Protein AF-A0A918NPL4-F1 (afdb_monomer_lite)

pLDDT: mean 95.65, std 2.62, range [78.62, 98.69]

Structure (mmCIF, N/CA/C/O backbone):
data_AF-A0A918NPL4-F1
#
_entry.id   AF-A0A918NPL4-F1
#
loop_
_atom_site.group_PDB
_atom_site.id
_atom_site.type_symbol
_atom_site.label_atom_id
_atom_site.label_alt_id
_atom_site.label_comp_id
_atom_site.label_asym_id
_atom_site.label_entity_id
_atom_site.label_seq_id
_atom_site.pdbx_PDB_ins_code
_atom_site.Cartn_x
_atom_site.Cartn_y
_atom_site.Cartn_z
_atom_site.occupancy
_atom_site.B_iso_or_equiv
_atom_site.auth_seq_id
_atom_site.auth_comp_id
_atom_site.auth_asym_id
_atom_site.auth_atom_id
_atom_site.pdbx_PDB_model_num
ATOM 1 N N . MET A 1 1 ? 4.491 10.700 -8.865 1.00 91.62 1 MET A N 1
ATOM 2 C CA . MET A 1 1 ? 5.672 9.989 -9.387 1.00 91.62 1 MET A CA 1
ATOM 3 C C . MET A 1 1 ? 6.846 10.308 -8.483 1.00 91.62 1 MET A C 1
ATOM 5 O O . MET A 1 1 ? 6.964 11.479 -8.136 1.00 91.62 1 MET A O 1
ATOM 9 N N . PRO A 1 2 ? 7.641 9.317 -8.047 1.00 93.75 2 PRO A N 1
ATOM 10 C CA . PRO A 1 2 ? 8.855 9.594 -7.289 1.00 93.75 2 PRO A CA 1
ATOM 11 C C . PRO A 1 2 ? 9.887 10.296 -8.177 1.00 93.75 2 PRO A C 1
ATOM 13 O O . PRO A 1 2 ? 9.979 10.010 -9.375 1.00 93.75 2 PRO A O 1
ATOM 16 N N . ARG A 1 3 ? 10.662 11.202 -7.589 1.00 94.00 3 ARG A N 1
ATOM 17 C CA . ARG A 1 3 ? 11.851 11.792 -8.210 1.00 94.00 3 ARG A CA 1
ATOM 18 C C . ARG A 1 3 ? 13.050 10.880 -7.973 1.00 94.00 3 ARG A C 1
ATOM 20 O O . ARG A 1 3 ? 13.079 10.137 -6.995 1.00 94.00 3 ARG A O 1
ATOM 27 N N . ARG A 1 4 ? 14.051 10.930 -8.856 1.00 95.69 4 ARG A N 1
ATOM 28 C CA . ARG A 1 4 ? 15.228 10.046 -8.789 1.00 95.69 4 ARG A CA 1
ATOM 29 C C . ARG A 1 4 ? 15.937 10.136 -7.437 1.00 95.69 4 ARG A C 1
ATOM 31 O O . ARG A 1 4 ? 16.303 9.111 -6.878 1.00 95.69 4 ARG A O 1
ATOM 38 N N . GLU A 1 5 ? 16.086 11.344 -6.907 1.00 96.19 5 GLU A N 1
ATOM 39 C CA . GLU A 1 5 ? 16.732 11.622 -5.623 1.00 96.19 5 GLU A CA 1
ATOM 40 C C . GLU A 1 5 ? 15.970 11.084 -4.402 1.00 96.19 5 GLU A C 1
ATOM 42 O O . GLU A 1 5 ? 16.540 10.979 -3.320 1.00 96.19 5 GLU A O 1
ATOM 47 N N . GLU A 1 6 ? 14.692 10.731 -4.559 1.00 95.06 6 GLU A N 1
ATOM 48 C CA . GLU A 1 6 ? 13.887 10.116 -3.498 1.00 95.06 6 GLU A CA 1
ATOM 49 C C . GLU A 1 6 ? 14.101 8.597 -3.432 1.00 95.06 6 GLU A C 1
ATOM 51 O O . GLU A 1 6 ? 13.699 7.966 -2.456 1.00 95.06 6 GLU A O 1
ATOM 56 N N . LEU A 1 7 ? 14.714 8.003 -4.461 1.00 96.62 7 LEU A N 1
ATOM 57 C CA . LEU A 1 7 ? 14.855 6.560 -4.625 1.00 96.62 7 LEU A CA 1
ATOM 58 C C . LEU A 1 7 ? 16.229 6.055 -4.163 1.00 96.62 7 LEU A C 1
ATOM 60 O O . LEU A 1 7 ? 17.224 6.774 -4.272 1.00 96.62 7 LEU A O 1
ATOM 64 N N . PRO A 1 8 ? 16.330 4.786 -3.717 1.00 95.62 8 PRO A N 1
ATOM 65 C CA . PRO A 1 8 ? 17.624 4.156 -3.484 1.00 95.62 8 PRO A CA 1
ATOM 66 C C . PRO A 1 8 ? 18.463 4.152 -4.777 1.00 95.62 8 PRO A C 1
ATOM 68 O O . PRO A 1 8 ? 17.963 3.646 -5.791 1.00 95.62 8 PRO A O 1
ATOM 71 N N . PRO A 1 9 ? 19.719 4.651 -4.760 1.00 96.69 9 PRO A N 1
ATOM 72 C CA . PRO A 1 9 ? 20.532 4.821 -5.971 1.00 96.69 9 PRO A CA 1
ATOM 73 C C . PRO A 1 9 ? 20.675 3.545 -6.805 1.00 96.69 9 PRO A C 1
ATOM 75 O O . PRO A 1 9 ? 20.548 3.591 -8.023 1.00 96.69 9 PRO A O 1
ATOM 78 N N . GLU A 1 10 ? 20.843 2.406 -6.128 1.00 96.69 10 GLU A N 1
ATOM 79 C CA . GLU A 1 10 ? 20.991 1.059 -6.702 1.00 96.69 10 GLU A CA 1
ATOM 80 C C . GLU A 1 10 ? 19.803 0.652 -7.598 1.00 96.69 10 GLU A 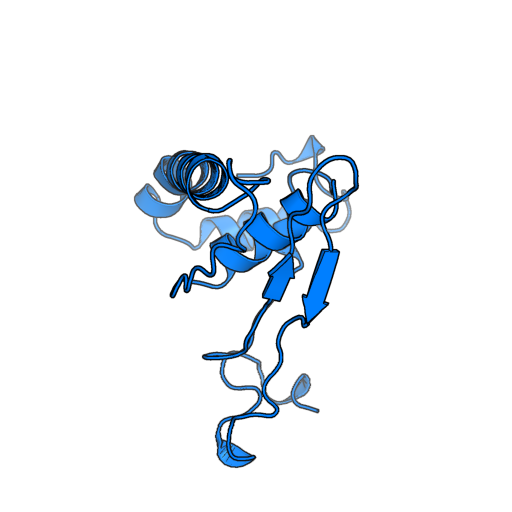C 1
ATOM 82 O O . GLU A 1 10 ? 19.954 -0.112 -8.546 1.00 96.69 10 GLU A O 1
ATOM 87 N N . SER A 1 11 ? 18.598 1.148 -7.287 1.00 95.31 11 SER A N 1
ATOM 88 C CA . SER A 1 11 ? 17.338 0.729 -7.924 1.00 95.31 11 SER A CA 1
ATOM 89 C C . SER A 1 11 ? 16.612 1.847 -8.673 1.00 95.31 11 SER A C 1
ATOM 91 O O . SER A 1 11 ? 15.582 1.594 -9.299 1.00 95.31 11 SER A O 1
ATOM 93 N N . ALA A 1 12 ? 17.113 3.083 -8.596 1.00 96.88 12 ALA A N 1
ATOM 94 C CA . ALA A 1 12 ? 16.397 4.263 -9.065 1.00 96.88 12 ALA A CA 1
ATOM 95 C C . ALA A 1 12 ? 16.092 4.204 -10.570 1.00 96.88 12 ALA A C 1
ATOM 97 O O . ALA A 1 12 ? 14.957 4.457 -10.968 1.00 96.88 12 ALA A O 1
ATOM 98 N N . ASP A 1 13 ? 17.071 3.821 -11.399 1.00 97.12 13 ASP A N 1
ATOM 99 C CA . ASP A 1 13 ? 16.883 3.733 -12.855 1.00 97.12 13 ASP A CA 1
ATOM 100 C C . ASP A 1 13 ? 15.876 2.653 -13.238 1.00 97.12 13 ASP A C 1
ATOM 102 O O . ASP A 1 13 ? 14.915 2.938 -13.947 1.00 97.12 13 ASP A O 1
ATOM 106 N N . ALA A 1 14 ? 16.043 1.438 -12.711 1.00 96.56 14 ALA A N 1
ATOM 107 C CA . ALA A 1 14 ? 15.149 0.322 -13.007 1.00 96.56 14 ALA A CA 1
ATOM 108 C C . ALA A 1 14 ? 13.698 0.626 -12.602 1.00 96.56 14 ALA A C 1
ATOM 110 O O . ALA A 1 14 ? 12.756 0.297 -13.327 1.00 96.56 14 ALA A O 1
ATOM 111 N N . LEU A 1 15 ? 13.505 1.290 -11.458 1.00 95.94 15 LEU A N 1
ATOM 112 C CA . LEU A 1 15 ? 12.176 1.651 -10.987 1.00 95.94 15 LEU A CA 1
ATOM 113 C C . LEU A 1 15 ? 11.540 2.758 -11.838 1.00 95.94 15 LEU A C 1
ATOM 115 O O . LEU A 1 15 ? 10.362 2.660 -12.182 1.00 95.94 15 LEU A O 1
ATOM 119 N N . LEU A 1 16 ? 12.300 3.793 -12.203 1.00 96.88 16 LEU A N 1
ATOM 120 C CA . LEU A 1 16 ? 11.808 4.856 -13.083 1.00 96.88 16 LEU A CA 1
ATOM 121 C C . LEU A 1 16 ? 11.509 4.334 -14.491 1.00 96.88 16 LEU A C 1
ATOM 123 O O . LEU A 1 16 ? 10.497 4.725 -15.070 1.00 96.88 16 LEU A O 1
ATOM 127 N N . GLU A 1 17 ? 12.327 3.422 -15.017 1.00 97.19 17 GLU A N 1
ATOM 128 C CA . GLU A 1 17 ? 12.072 2.756 -16.294 1.00 97.19 17 GLU A CA 1
ATOM 129 C C . GLU A 1 17 ? 10.779 1.936 -16.231 1.00 97.19 17 GLU A C 1
ATOM 131 O O . GLU A 1 17 ? 9.924 2.075 -17.104 1.00 97.19 17 GLU A O 1
ATOM 136 N N . HIS A 1 18 ? 10.595 1.130 -15.179 1.00 94.94 18 HIS A N 1
ATOM 137 C CA . HIS A 1 18 ? 9.370 0.357 -14.983 1.00 94.94 18 HIS A CA 1
ATOM 138 C C . HIS A 1 18 ? 8.135 1.262 -14.938 1.00 94.94 18 HIS A C 1
ATOM 140 O O . HIS A 1 18 ? 7.176 1.032 -15.677 1.00 94.94 18 HIS A O 1
ATOM 146 N N . LEU A 1 19 ? 8.172 2.319 -14.122 1.00 95.00 19 LEU A N 1
ATOM 147 C CA . LEU A 1 19 ? 7.073 3.276 -14.037 1.00 95.00 19 LEU A CA 1
ATOM 148 C C . LEU A 1 19 ? 6.863 4.027 -15.357 1.00 95.00 19 LEU A C 1
ATOM 150 O O . LEU A 1 19 ? 5.729 4.351 -15.690 1.00 95.00 19 LEU A O 1
ATOM 154 N N . GLY A 1 20 ? 7.918 4.269 -16.135 1.00 96.44 20 GLY A N 1
ATOM 155 C CA . GLY A 1 20 ? 7.854 4.914 -17.447 1.00 96.44 20 GLY A CA 1
ATOM 156 C C . GLY A 1 20 ? 7.101 4.115 -18.516 1.00 96.44 20 GLY A C 1
ATOM 157 O O . GLY A 1 20 ? 6.679 4.704 -19.510 1.00 96.44 20 GLY A O 1
ATOM 158 N N . ARG A 1 21 ? 6.883 2.808 -18.309 1.00 96.12 21 ARG A N 1
ATOM 159 C CA . ARG A 1 21 ? 6.125 1.938 -19.230 1.00 96.12 21 ARG A CA 1
ATOM 160 C C . ARG A 1 21 ? 4.615 2.183 -19.188 1.00 96.12 21 ARG A C 1
ATOM 162 O O . ARG A 1 21 ? 3.914 1.755 -20.100 1.00 96.12 21 ARG A O 1
ATOM 169 N N . PHE A 1 22 ? 4.116 2.855 -18.151 1.00 94.69 22 PHE A N 1
ATOM 170 C CA . PHE A 1 22 ? 2.700 3.190 -18.026 1.00 94.69 22 PHE A CA 1
ATOM 171 C C . PHE A 1 22 ? 2.332 4.418 -18.882 1.00 94.69 22 PHE A C 1
ATOM 173 O O . PHE A 1 22 ? 3.186 5.293 -19.103 1.00 94.69 22 PHE A O 1
ATOM 180 N N . PRO A 1 23 ? 1.073 4.516 -19.357 1.00 96.38 23 PRO A N 1
ATOM 181 C CA . PRO A 1 23 ? 0.606 5.639 -20.167 1.00 96.38 23 PRO A CA 1
ATOM 182 C C . PRO A 1 23 ? 0.926 7.002 -19.544 1.00 96.38 23 PRO A C 1
ATOM 184 O O . PRO A 1 23 ? 0.884 7.174 -18.326 1.00 96.38 23 PRO A O 1
ATOM 187 N N . ALA A 1 24 ? 1.243 7.991 -20.386 1.00 94.81 24 ALA A N 1
ATOM 188 C CA . ALA A 1 24 ? 1.584 9.339 -19.921 1.00 94.81 24 ALA A CA 1
ATOM 189 C C . ALA A 1 24 ? 0.466 9.955 -19.073 1.00 94.81 24 ALA A C 1
ATOM 191 O O . ALA A 1 24 ? 0.734 10.447 -17.982 1.00 94.81 24 ALA A O 1
ATOM 192 N N . GLU A 1 25 ? -0.781 9.811 -19.522 1.00 94.25 25 GLU A N 1
ATOM 193 C CA . GLU A 1 25 ? -1.965 10.288 -18.809 1.00 94.25 25 GLU A CA 1
ATOM 194 C C . GLU A 1 25 ? -2.064 9.712 -17.387 1.00 94.25 25 GLU A C 1
ATOM 196 O O . GLU A 1 25 ? -2.289 10.452 -16.432 1.00 94.25 25 GLU A O 1
ATOM 201 N N . GLU A 1 26 ? -1.819 8.409 -17.210 1.00 93.06 26 GLU A N 1
ATOM 202 C CA . GLU A 1 26 ? -1.821 7.777 -15.885 1.00 93.06 26 GLU A CA 1
ATOM 203 C C . GLU A 1 26 ? -0.700 8.321 -14.990 1.00 93.06 26 GLU A C 1
ATOM 205 O O . GLU A 1 26 ? -0.905 8.554 -13.797 1.00 93.06 26 GLU A O 1
ATOM 210 N N . ARG A 1 27 ? 0.489 8.567 -15.552 1.00 94.88 27 ARG A N 1
ATOM 211 C CA . ARG A 1 27 ? 1.638 9.104 -14.802 1.00 94.88 27 ARG A CA 1
ATOM 212 C C . ARG A 1 27 ? 1.452 10.566 -14.400 1.00 94.88 27 ARG A C 1
ATOM 214 O O . ARG A 1 27 ? 1.916 10.960 -13.327 1.00 94.88 27 ARG A O 1
ATOM 221 N N . GLU A 1 28 ? 0.805 11.353 -15.251 1.00 95.12 28 GLU A N 1
ATOM 222 C CA . GLU A 1 28 ? 0.557 12.784 -15.054 1.00 95.12 28 GLU A CA 1
ATOM 223 C C . GLU A 1 28 ? -0.616 13.023 -14.097 1.00 95.12 28 GLU A C 1
ATOM 225 O O . GLU A 1 28 ? -0.482 13.781 -13.133 1.00 95.12 28 G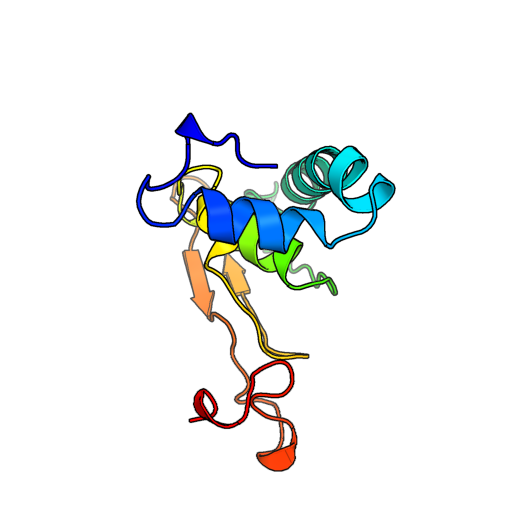LU A O 1
ATOM 230 N N . ASN A 1 29 ? -1.732 12.314 -14.292 1.00 94.62 29 ASN A N 1
ATOM 231 C CA . ASN A 1 29 ? -2.946 12.487 -13.490 1.00 94.62 29 ASN A CA 1
ATOM 232 C C . ASN A 1 29 ? -2.936 11.660 -12.197 1.00 94.62 29 ASN A C 1
ATOM 234 O O . ASN A 1 29 ? -3.520 12.069 -11.188 1.00 94.62 29 ASN A O 1
ATOM 238 N N . GLY A 1 30 ? -2.242 10.518 -12.186 1.00 93.94 30 GLY A N 1
ATOM 239 C CA . GLY A 1 30 ? -2.198 9.580 -11.062 1.00 93.94 30 GLY A CA 1
ATOM 240 C C . GLY A 1 30 ? -1.864 10.216 -9.706 1.00 93.94 30 GLY A C 1
ATOM 241 O O . GLY A 1 30 ? -2.582 9.963 -8.740 1.00 93.94 30 GLY A O 1
ATOM 242 N N . PRO A 1 31 ? -0.844 11.091 -9.585 1.00 94.06 31 PRO A N 1
ATOM 243 C CA . PRO A 1 31 ? -0.539 11.773 -8.324 1.00 94.06 31 PRO A CA 1
ATOM 244 C C . PRO A 1 31 ? -1.666 12.679 -7.810 1.00 94.06 31 PRO A C 1
ATOM 246 O O . PRO A 1 31 ? -1.780 12.886 -6.601 1.00 94.06 31 PRO A O 1
ATOM 249 N N . GLY A 1 32 ? -2.474 13.255 -8.705 1.00 95.94 32 GLY A N 1
ATOM 250 C CA . GLY A 1 32 ? -3.666 14.020 -8.339 1.00 95.94 32 GLY A CA 1
ATOM 251 C C . GLY A 1 32 ? -4.752 13.113 -7.774 1.00 95.94 32 GLY A C 1
ATOM 252 O O . GLY A 1 32 ? -5.197 13.322 -6.646 1.00 95.94 32 GLY A O 1
ATOM 253 N N . LEU A 1 33 ? -5.079 12.053 -8.512 1.00 95.81 33 LEU A N 1
ATOM 254 C CA . LEU A 1 33 ? -6.085 11.061 -8.121 1.00 95.81 33 LEU A CA 1
ATOM 255 C C . LEU A 1 33 ? -5.732 10.361 -6.801 1.00 95.81 33 LEU A C 1
ATOM 257 O O . LEU A 1 33 ? -6.595 10.137 -5.958 1.00 95.81 33 LEU A O 1
ATOM 261 N N . ALA A 1 34 ? -4.451 10.066 -6.578 1.00 96.19 34 ALA A N 1
ATOM 262 C CA . ALA A 1 34 ? -3.982 9.453 -5.341 1.00 96.19 34 ALA A CA 1
ATOM 263 C C . ALA A 1 34 ? -4.189 10.366 -4.119 1.00 96.19 34 ALA A C 1
ATOM 265 O O . ALA A 1 34 ? -4.559 9.887 -3.049 1.00 96.19 34 ALA A O 1
ATOM 266 N N . ARG A 1 35 ? -4.000 11.686 -4.267 1.00 96.19 35 ARG A N 1
ATOM 267 C CA . ARG A 1 35 ? -4.288 12.661 -3.199 1.00 96.19 35 ARG A CA 1
ATOM 268 C C . ARG A 1 35 ? -5.785 12.811 -2.944 1.00 96.19 35 ARG A C 1
ATOM 270 O O . ARG A 1 35 ? -6.184 12.918 -1.790 1.00 96.19 35 ARG A O 1
ATOM 277 N N . GLU A 1 36 ? -6.601 12.800 -3.994 1.00 97.81 36 GLU A N 1
ATOM 278 C CA . GLU A 1 36 ? -8.061 12.837 -3.857 1.00 97.81 36 GLU A CA 1
ATOM 279 C C . GLU A 1 36 ? -8.582 11.600 -3.114 1.00 97.81 36 GLU A C 1
ATOM 281 O O . GLU A 1 36 ? -9.390 11.718 -2.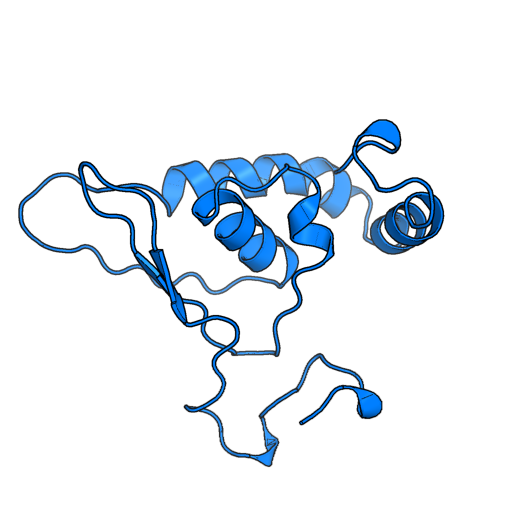195 1.00 97.81 36 GLU A O 1
ATOM 286 N N . ALA A 1 37 ? -8.060 10.419 -3.449 1.00 97.38 37 ALA A N 1
ATOM 287 C CA . ALA A 1 37 ? -8.398 9.186 -2.754 1.00 97.38 37 ALA A CA 1
ATOM 288 C C . ALA A 1 37 ? -8.021 9.233 -1.264 1.00 97.38 37 ALA A C 1
ATOM 290 O O . ALA A 1 37 ? -8.829 8.820 -0.436 1.00 97.38 37 ALA A O 1
ATOM 291 N N . LEU A 1 38 ? -6.846 9.775 -0.913 1.00 97.06 38 LEU A N 1
ATOM 292 C CA . LEU A 1 38 ? -6.475 9.994 0.491 1.00 97.06 38 LEU A CA 1
ATOM 293 C C . LEU A 1 38 ? -7.495 10.889 1.199 1.00 97.06 38 LEU A C 1
ATOM 295 O O . LEU A 1 38 ? -8.052 10.498 2.220 1.00 97.06 38 LEU A O 1
ATOM 299 N N . ALA A 1 39 ? -7.799 12.054 0.627 1.00 97.00 39 ALA A N 1
ATOM 300 C CA . ALA A 1 39 ? -8.745 12.993 1.227 1.00 97.00 39 ALA A CA 1
ATOM 301 C C . ALA A 1 39 ? -10.153 12.399 1.410 1.00 97.00 39 ALA A C 1
ATOM 303 O O . ALA A 1 39 ? -10.873 12.792 2.323 1.00 97.00 39 ALA A O 1
ATOM 304 N N . ARG A 1 40 ? -10.555 11.471 0.536 1.00 96.56 40 ARG A N 1
ATOM 305 C CA . ARG A 1 40 ? -11.900 10.893 0.539 1.00 96.56 40 ARG A CA 1
ATOM 306 C C . ARG A 1 40 ? -12.053 9.665 1.434 1.00 96.56 40 ARG A C 1
ATOM 308 O O . ARG A 1 40 ? -13.126 9.501 2.007 1.00 96.56 40 ARG A O 1
ATOM 315 N N . PHE A 1 41 ? -11.036 8.807 1.496 1.00 96.69 41 PHE A N 1
ATOM 316 C CA . PHE A 1 41 ? -11.153 7.448 2.045 1.00 96.69 41 PHE A CA 1
ATOM 317 C C . PHE A 1 41 ? -10.248 7.184 3.259 1.00 96.69 41 PHE A C 1
ATOM 319 O O . PHE A 1 41 ? -10.070 6.032 3.658 1.00 96.69 41 PHE A O 1
ATOM 326 N N . THR A 1 42 ? -9.626 8.220 3.830 1.00 96.12 42 THR A N 1
ATOM 327 C CA . THR A 1 42 ? -8.707 8.072 4.969 1.00 96.12 42 THR A CA 1
ATOM 328 C C . THR A 1 42 ? -9.023 9.042 6.098 1.00 96.12 42 THR A C 1
ATOM 330 O O . THR A 1 42 ? -9.689 10.056 5.902 1.00 96.12 42 THR A O 1
ATOM 333 N N . GLY A 1 43 ? -8.518 8.720 7.290 1.00 95.50 43 GLY A N 1
ATOM 334 C CA . GLY A 1 43 ? -8.729 9.509 8.499 1.00 95.50 43 GLY A CA 1
ATOM 335 C C . GLY A 1 43 ? -9.968 9.092 9.302 1.00 95.50 43 GLY A C 1
ATOM 336 O O . GLY A 1 43 ? -10.784 8.287 8.848 1.00 95.50 43 GLY A O 1
ATOM 337 N N . PRO A 1 44 ? -10.075 9.572 10.553 1.00 94.12 44 PRO A N 1
ATOM 338 C CA . PRO A 1 44 ? -11.268 9.375 11.366 1.00 94.12 44 PRO A CA 1
ATOM 339 C C . PRO A 1 44 ? -12.464 10.137 10.777 1.00 94.12 44 PRO A C 1
ATOM 341 O O . PRO A 1 44 ? -12.296 11.130 10.072 1.00 94.12 44 PRO A O 1
ATOM 344 N N . VAL A 1 45 ? -13.671 9.687 11.113 1.00 93.00 45 VAL A N 1
ATOM 345 C CA . VAL A 1 45 ? -14.931 10.365 10.781 1.00 93.00 45 VAL A CA 1
ATOM 346 C C . VAL A 1 45 ? -15.602 10.888 12.047 1.00 93.00 45 VAL A C 1
ATOM 348 O O . VAL A 1 45 ? -15.350 10.367 13.133 1.00 93.00 45 VAL A O 1
ATOM 351 N N . ASP A 1 46 ? -16.455 11.899 11.897 1.00 89.94 46 ASP A N 1
ATOM 352 C CA . ASP A 1 46 ? -17.265 12.424 12.996 1.00 89.94 46 ASP A CA 1
ATOM 353 C C . ASP A 1 46 ? -18.351 11.424 13.429 1.00 89.94 46 ASP A C 1
ATOM 355 O O . ASP A 1 46 ? -18.900 10.683 12.609 1.00 89.94 46 ASP A O 1
ATOM 359 N N . GLY A 1 47 ? -18.708 11.468 14.714 1.00 88.75 47 GLY A N 1
ATOM 360 C CA . GLY A 1 47 ? -19.738 10.626 15.325 1.00 88.75 47 GLY A CA 1
ATOM 361 C C . GLY A 1 47 ? -19.183 9.432 16.105 1.00 88.75 47 GLY A C 1
ATOM 362 O O . GLY A 1 47 ? -17.980 9.182 16.133 1.00 88.75 47 GLY A O 1
ATOM 363 N N . ASP A 1 48 ? -20.089 8.700 16.752 1.00 87.00 48 ASP A N 1
ATOM 364 C CA . ASP A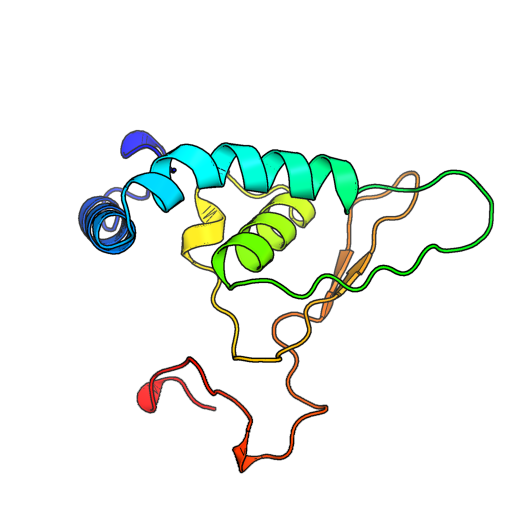 1 48 ? -19.742 7.598 17.662 1.00 87.00 48 ASP A CA 1
ATOM 365 C C . ASP A 1 48 ? -19.771 6.212 16.985 1.00 87.00 48 ASP A C 1
ATOM 367 O O . ASP A 1 48 ? -19.336 5.221 17.572 1.00 87.00 48 ASP A O 1
ATOM 371 N N . GLU A 1 49 ? -20.245 6.132 15.736 1.00 91.94 49 GLU A N 1
ATOM 372 C CA . GLU A 1 49 ? -20.397 4.882 14.982 1.00 91.94 49 GLU A CA 1
ATOM 373 C C . GLU A 1 49 ? -19.316 4.718 13.897 1.00 91.94 49 GLU A C 1
ATOM 375 O O . GLU A 1 49 ? -19.007 5.669 13.170 1.00 91.94 49 GLU A O 1
ATOM 380 N N . PRO A 1 50 ? -18.745 3.511 13.716 1.00 92.44 50 PRO A N 1
ATOM 381 C CA . PRO A 1 50 ? -17.716 3.281 12.710 1.00 92.44 50 PRO A CA 1
ATOM 382 C C . PRO A 1 50 ? -18.280 3.306 11.279 1.00 92.44 50 PRO A C 1
ATOM 384 O O . PRO A 1 50 ? -19.177 2.536 10.924 1.00 92.44 50 PRO A O 1
ATOM 387 N N . ARG A 1 51 ? -17.670 4.117 10.405 1.00 95.12 51 ARG A N 1
ATOM 388 C CA . ARG A 1 51 ? -17.881 4.055 8.948 1.00 95.12 51 ARG A CA 1
ATOM 389 C C . ARG A 1 51 ? -17.031 2.944 8.333 1.00 95.12 51 ARG A C 1
ATOM 391 O O . ARG A 1 51 ? -15.833 2.857 8.588 1.00 95.12 51 ARG A O 1
ATOM 398 N N . HIS A 1 52 ? -17.650 2.140 7.472 1.00 96.25 52 HIS A N 1
ATOM 399 C CA . HIS A 1 52 ? -16.974 1.117 6.678 1.00 96.25 52 HIS A CA 1
ATOM 400 C C . HIS A 1 52 ? -17.047 1.491 5.199 1.00 96.25 52 HIS A C 1
ATOM 402 O O . HIS A 1 52 ? -18.133 1.749 4.680 1.00 96.25 52 HIS A O 1
ATOM 408 N N . GLU A 1 53 ? -15.903 1.509 4.520 1.00 96.12 53 GLU A N 1
ATOM 409 C CA . GLU A 1 53 ? -15.814 1.842 3.099 1.00 96.12 53 GLU A CA 1
ATOM 410 C C . GLU A 1 53 ? -15.145 0.717 2.319 1.00 96.12 53 GLU A C 1
ATOM 412 O O . GLU A 1 53 ? -14.109 0.194 2.727 1.00 96.12 53 GLU A O 1
ATOM 417 N N . LEU A 1 54 ? -15.734 0.364 1.175 1.00 97.31 54 LEU A N 1
ATOM 418 C CA . LEU A 1 54 ? -15.142 -0.564 0.220 1.00 97.31 54 LEU A CA 1
ATOM 419 C C . LEU A 1 54 ? -14.639 0.219 -0.990 1.00 97.31 54 LEU A C 1
ATOM 421 O O . LEU A 1 54 ? -15.427 0.811 -1.727 1.00 97.31 54 LEU A O 1
ATOM 425 N N . VAL A 1 55 ? -13.329 0.175 -1.211 1.00 97.62 55 VAL A N 1
ATOM 426 C CA . VAL A 1 55 ? -12.678 0.797 -2.366 1.00 97.62 55 VAL A CA 1
ATOM 427 C C . VAL A 1 55 ? -12.141 -0.306 -3.272 1.00 97.62 55 VAL A C 1
ATOM 429 O O . VAL A 1 55 ? -11.161 -0.969 -2.941 1.00 97.62 55 VAL A O 1
ATOM 432 N N . VAL A 1 56 ? -12.778 -0.502 -4.427 1.00 97.81 56 VAL A N 1
ATOM 433 C CA . VAL A 1 56 ? -12.275 -1.401 -5.477 1.00 97.81 56 VAL A CA 1
ATOM 434 C C . VAL A 1 56 ? -11.381 -0.588 -6.406 1.00 97.81 56 VAL A C 1
ATOM 436 O O . VAL A 1 56 ? -11.841 0.352 -7.051 1.00 97.81 56 VAL A O 1
ATOM 439 N N . THR A 1 57 ? -10.090 -0.910 -6.434 1.00 96.62 57 THR A N 1
ATOM 440 C CA . THR A 1 57 ? -9.084 -0.138 -7.172 1.00 96.62 57 THR A CA 1
ATOM 441 C C . THR A 1 57 ? -7.885 -1.004 -7.572 1.00 96.62 57 THR A C 1
ATOM 443 O O . THR A 1 57 ? -7.922 -2.227 -7.460 1.00 96.62 57 THR A O 1
ATOM 446 N N . HIS A 1 58 ? -6.829 -0.366 -8.066 1.00 95.06 58 HIS A N 1
ATOM 447 C CA . HIS A 1 58 ? -5.651 -0.994 -8.646 1.00 95.06 58 HIS A CA 1
ATOM 448 C C . HIS A 1 58 ? -4.440 -0.944 -7.706 1.00 95.06 58 HIS A C 1
ATOM 450 O O . HIS A 1 58 ? -4.367 -0.132 -6.779 1.00 95.06 58 HIS A O 1
ATOM 456 N N . ASN A 1 59 ? -3.455 -1.792 -8.008 1.00 95.69 59 ASN A N 1
ATOM 457 C CA . ASN A 1 59 ? -2.251 -2.043 -7.215 1.00 95.69 59 ASN A CA 1
ATOM 458 C C . ASN A 1 59 ? -1.584 -0.776 -6.649 1.00 95.69 59 ASN A C 1
ATOM 460 O O . ASN A 1 59 ? -1.366 -0.674 -5.443 1.00 95.69 59 ASN A O 1
ATOM 464 N N . PHE A 1 60 ? -1.305 0.216 -7.500 1.00 95.62 60 PHE A N 1
ATOM 465 C CA . PHE A 1 60 ? -0.594 1.426 -7.081 1.00 95.62 60 PHE A CA 1
ATOM 466 C C . PHE A 1 60 ? -1.390 2.297 -6.115 1.00 95.62 60 PHE A C 1
ATOM 468 O O . PHE A 1 60 ? -0.791 2.869 -5.206 1.00 95.62 60 PHE A O 1
ATOM 475 N N . LEU A 1 61 ? -2.719 2.372 -6.251 1.00 97.12 61 LEU A N 1
ATOM 476 C CA . LEU A 1 61 ? -3.524 3.135 -5.301 1.00 97.12 61 LEU A CA 1
ATOM 477 C C . LEU A 1 61 ? -3.604 2.422 -3.947 1.00 97.12 61 LEU A C 1
ATOM 479 O O . LEU A 1 61 ? -3.487 3.080 -2.916 1.00 97.12 61 LEU A O 1
ATOM 483 N N . ILE A 1 62 ? -3.715 1.088 -3.936 1.00 98.06 62 ILE A N 1
ATOM 484 C CA . ILE A 1 62 ? -3.649 0.304 -2.691 1.00 98.06 62 ILE A CA 1
ATOM 485 C C . ILE A 1 62 ? -2.291 0.522 -2.012 1.00 98.06 62 ILE A C 1
ATOM 487 O O . ILE A 1 62 ? -2.236 0.856 -0.830 1.00 98.06 62 ILE A O 1
ATOM 491 N N . GLY A 1 63 ? -1.195 0.409 -2.770 1.00 97.81 63 GLY A N 1
ATOM 492 C CA . GLY A 1 63 ? 0.151 0.687 -2.273 1.00 97.81 63 GLY A CA 1
ATOM 493 C C . GLY A 1 63 ? 0.301 2.117 -1.745 1.00 97.81 63 GLY A C 1
ATOM 494 O O . GLY A 1 63 ? 0.930 2.326 -0.712 1.00 97.81 63 GLY A O 1
ATOM 495 N N . TRP A 1 64 ? -0.310 3.107 -2.399 1.00 97.94 64 TRP A N 1
ATOM 496 C CA . TRP A 1 64 ? -0.297 4.497 -1.943 1.00 97.94 64 TRP A CA 1
ATOM 497 C C . TRP A 1 64 ? -1.031 4.691 -0.612 1.00 97.94 64 TRP A C 1
ATOM 499 O O . TRP A 1 64 ? -0.491 5.352 0.272 1.00 97.94 64 TRP A O 1
ATOM 509 N N . LEU A 1 65 ? -2.208 4.077 -0.450 1.00 98.12 65 LEU A N 1
ATOM 510 C CA . LEU A 1 65 ? -3.000 4.123 0.784 1.00 98.12 65 LEU A CA 1
ATOM 511 C C . LEU A 1 65 ? -2.275 3.444 1.952 1.00 98.12 65 LEU A C 1
ATOM 513 O O . LEU A 1 65 ? -2.200 4.001 3.043 1.00 98.12 65 LEU A O 1
ATOM 517 N N . VAL A 1 66 ? -1.689 2.266 1.720 1.00 98.44 66 VAL A N 1
ATOM 518 C CA . VAL A 1 66 ? -0.896 1.551 2.736 1.00 98.44 66 VAL A CA 1
ATOM 519 C C . VAL A 1 66 ? 0.347 2.347 3.121 1.00 98.44 66 VAL A C 1
ATOM 521 O O . VAL A 1 66 ? 0.680 2.442 4.298 1.00 98.44 66 VAL A O 1
ATOM 524 N N . ARG A 1 67 ? 1.029 2.934 2.133 1.00 97.94 67 ARG A N 1
ATOM 525 C CA . ARG A 1 67 ? 2.195 3.790 2.358 1.00 97.94 67 ARG A CA 1
ATOM 526 C C . ARG A 1 67 ? 1.832 4.966 3.262 1.00 97.94 67 ARG A C 1
ATOM 528 O O . ARG A 1 67 ? 2.582 5.248 4.190 1.00 97.94 67 ARG A O 1
ATOM 535 N N . ASP A 1 68 ? 0.720 5.636 2.980 1.00 98.00 68 ASP A N 1
ATOM 536 C CA . ASP A 1 68 ? 0.232 6.767 3.774 1.00 98.00 68 ASP A CA 1
ATOM 537 C C . ASP A 1 68 ? -0.151 6.342 5.199 1.00 98.00 68 ASP A C 1
ATOM 539 O O . ASP A 1 68 ? 0.332 6.921 6.163 1.00 98.00 68 ASP A O 1
ATOM 543 N N . ALA A 1 69 ? -0.892 5.239 5.347 1.00 98.06 69 ALA A N 1
ATOM 544 C CA . ALA A 1 69 ? -1.286 4.702 6.651 1.00 98.06 69 ALA A CA 1
ATOM 545 C C . ALA A 1 69 ? -0.110 4.274 7.551 1.00 98.06 69 ALA A C 1
ATOM 547 O O . ALA A 1 69 ? -0.286 4.140 8.760 1.00 98.06 69 ALA A O 1
ATOM 548 N N . LEU A 1 70 ? 1.064 4.018 6.969 1.00 97.75 70 LEU A N 1
ATOM 549 C CA . LEU A 1 70 ? 2.292 3.660 7.683 1.00 97.75 70 LEU A CA 1
ATOM 550 C C . LEU A 1 70 ? 3.266 4.840 7.832 1.00 97.75 70 LEU A C 1
ATOM 552 O O . LEU A 1 70 ? 4.424 4.612 8.186 1.00 97.75 70 LEU A O 1
ATOM 556 N N . ASP A 1 71 ? 2.841 6.067 7.506 1.00 96.81 71 ASP A N 1
ATOM 557 C CA . ASP A 1 71 ? 3.679 7.276 7.507 1.00 96.81 71 ASP A CA 1
ATOM 558 C C . ASP A 1 71 ? 4.989 7.100 6.712 1.00 96.81 71 ASP A C 1
ATOM 560 O O . ASP A 1 71 ? 6.042 7.669 7.020 1.00 96.81 71 ASP A O 1
ATOM 564 N N . ALA A 1 72 ? 4.952 6.265 5.670 1.00 97.12 72 ALA A N 1
ATOM 565 C CA . ALA A 1 72 ? 6.140 5.897 4.922 1.00 97.12 72 ALA A CA 1
ATOM 566 C C . ALA A 1 72 ? 6.518 6.972 3.880 1.00 97.12 72 ALA A C 1
ATOM 568 O O . ALA A 1 72 ? 5.665 7.734 3.403 1.00 97.12 72 ALA A O 1
ATOM 569 N N . PRO A 1 73 ? 7.796 7.023 3.450 1.00 95.94 73 PRO A N 1
ATOM 570 C CA . PRO A 1 73 ? 8.247 7.954 2.420 1.00 95.94 73 PRO A CA 1
ATOM 571 C C . PRO A 1 73 ? 7.450 7.838 1.118 1.00 95.94 73 PRO A C 1
ATOM 573 O O . PRO A 1 73 ? 7.051 6.745 0.711 1.00 95.94 73 PRO A O 1
ATOM 576 N N . ALA A 1 74 ? 7.278 8.958 0.412 1.00 93.50 74 ALA A N 1
ATOM 577 C CA . ALA A 1 74 ? 6.388 9.058 -0.747 1.00 93.50 74 ALA A CA 1
ATOM 578 C C . ALA A 1 74 ? 6.702 8.119 -1.912 1.00 93.50 74 ALA A C 1
ATOM 580 O O . ALA A 1 74 ? 5.813 7.837 -2.705 1.00 93.50 74 ALA A O 1
ATOM 581 N N . TRP A 1 75 ? 7.923 7.607 -2.028 1.00 94.62 75 TRP A N 1
ATOM 582 C CA . TRP A 1 75 ? 8.283 6.633 -3.053 1.00 94.62 75 TRP A CA 1
ATOM 583 C C . TRP A 1 75 ? 7.926 5.191 -2.674 1.00 94.62 75 TRP A C 1
ATOM 585 O O . TRP A 1 75 ? 7.921 4.315 -3.538 1.00 94.62 75 TRP A O 1
ATOM 595 N N . ARG A 1 76 ? 7.638 4.906 -1.396 1.00 95.75 76 ARG A N 1
ATOM 596 C CA . ARG A 1 76 ? 7.643 3.534 -0.868 1.00 95.75 76 ARG A CA 1
ATOM 597 C C . ARG A 1 76 ? 6.490 2.660 -1.368 1.00 95.75 76 ARG A C 1
ATOM 599 O O . ARG A 1 76 ? 6.608 1.439 -1.331 1.00 95.75 76 ARG A O 1
ATOM 606 N N . TRP A 1 77 ? 5.437 3.262 -1.928 1.00 95.62 77 TRP A N 1
ATOM 607 C CA . TRP A 1 77 ? 4.348 2.541 -2.605 1.00 95.62 77 TRP A CA 1
ATOM 608 C C . TRP A 1 77 ? 4.840 1.674 -3.769 1.00 95.62 77 TRP A C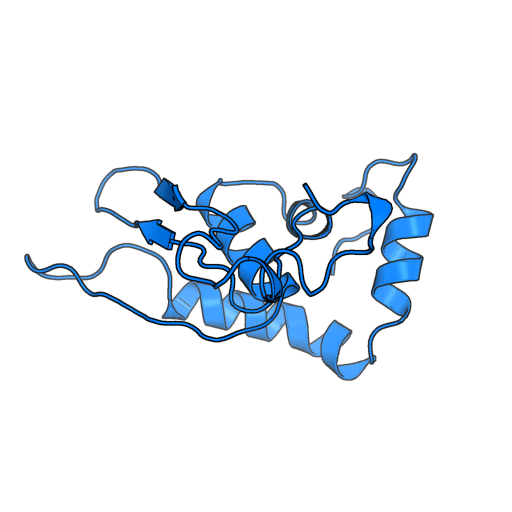 1
ATOM 610 O O . TRP A 1 77 ? 4.216 0.669 -4.084 1.00 95.62 77 TRP A O 1
ATOM 620 N N . THR A 1 78 ? 5.969 2.033 -4.383 1.00 94.25 78 THR A N 1
ATOM 621 C CA . THR A 1 78 ? 6.536 1.332 -5.545 1.00 94.25 78 THR A CA 1
ATOM 622 C C . THR A 1 78 ? 6.976 -0.103 -5.260 1.00 94.25 78 THR A C 1
ATOM 624 O O . THR A 1 78 ? 7.100 -0.899 -6.185 1.00 94.25 78 THR A O 1
ATOM 627 N N . GLY A 1 79 ? 7.198 -0.446 -3.989 1.00 92.25 79 GLY A N 1
ATOM 628 C CA . GLY A 1 79 ? 7.540 -1.803 -3.562 1.00 92.25 79 GLY A CA 1
ATOM 629 C C . GLY A 1 79 ? 6.349 -2.630 -3.074 1.00 92.25 79 GLY A C 1
ATOM 630 O O . GLY A 1 79 ? 6.553 -3.764 -2.648 1.00 92.25 79 GLY A O 1
ATOM 631 N N . LEU A 1 80 ? 5.131 -2.079 -3.078 1.00 95.19 80 LEU A N 1
ATOM 632 C CA . LEU A 1 80 ? 3.938 -2.752 -2.564 1.00 95.19 80 LEU A CA 1
ATOM 633 C C . LEU A 1 80 ? 3.140 -3.347 -3.723 1.00 95.19 80 LEU A C 1
ATOM 635 O O . LEU A 1 80 ? 2.612 -2.617 -4.557 1.00 95.19 80 LEU A O 1
ATOM 639 N N . ASN A 1 81 ? 3.033 -4.675 -3.746 1.00 94.19 81 ASN A N 1
ATOM 640 C CA . ASN A 1 81 ? 2.307 -5.413 -4.775 1.00 94.19 81 ASN A CA 1
ATOM 641 C C . ASN A 1 81 ? 1.181 -6.244 -4.162 1.00 94.19 81 ASN A C 1
ATOM 643 O O . ASN A 1 81 ? 1.368 -6.872 -3.122 1.00 94.19 81 ASN A O 1
ATOM 647 N N . GLN A 1 82 ? 0.025 -6.232 -4.820 1.00 96.25 82 GLN A N 1
ATOM 648 C CA . GLN A 1 82 ? -1.196 -6.915 -4.406 1.00 96.25 82 GLN A CA 1
ATOM 649 C C . GLN A 1 82 ? -1.557 -8.001 -5.415 1.00 96.25 82 GLN A C 1
ATOM 651 O O . GLN A 1 82 ? -1.388 -7.823 -6.622 1.00 96.25 82 GLN A O 1
ATOM 656 N N . ALA A 1 83 ? -2.088 -9.115 -4.925 1.00 97.62 83 ALA A N 1
ATOM 657 C CA . ALA A 1 83 ? -2.706 -10.123 -5.767 1.00 97.62 83 ALA A CA 1
ATOM 658 C C . ALA A 1 83 ? -4.105 -9.642 -6.173 1.00 97.62 83 ALA A C 1
ATOM 660 O O . ALA A 1 83 ? -4.723 -8.824 -5.481 1.00 97.62 83 ALA A O 1
ATOM 661 N N . ASN A 1 84 ? -4.632 -10.142 -7.292 1.00 97.56 84 ASN A N 1
ATOM 662 C CA . ASN A 1 84 ? -5.965 -9.720 -7.717 1.00 97.56 84 ASN A CA 1
ATOM 663 C C . ASN A 1 84 ? -7.013 -10.173 -6.700 1.00 97.56 84 ASN A C 1
ATOM 665 O O . ASN A 1 84 ? -6.970 -11.297 -6.201 1.00 97.56 84 ASN A O 1
ATOM 669 N N . ALA A 1 85 ? -7.968 -9.281 -6.434 1.00 97.56 85 ALA A N 1
ATOM 670 C CA . ALA A 1 85 ? -9.032 -9.457 -5.450 1.00 97.56 85 ALA A CA 1
ATOM 671 C C . ALA A 1 85 ? -8.551 -9.716 -4.008 1.00 97.56 85 ALA A C 1
ATOM 673 O O . ALA A 1 85 ? -9.368 -10.050 -3.157 1.00 97.56 85 ALA A O 1
ATOM 674 N N . ALA A 1 86 ? -7.265 -9.536 -3.700 1.00 98.06 86 ALA A N 1
ATOM 675 C CA . ALA 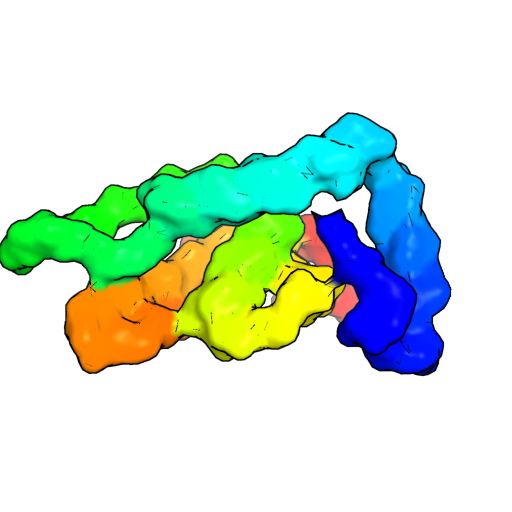A 1 86 ? -6.788 -9.623 -2.329 1.00 98.06 86 ALA A CA 1
ATOM 676 C C . ALA A 1 86 ? -7.272 -8.429 -1.495 1.00 98.06 86 ALA A C 1
ATOM 678 O O . ALA A 1 86 ? -7.333 -7.292 -1.971 1.00 98.06 86 ALA A O 1
ATOM 679 N N . LEU A 1 87 ? -7.603 -8.684 -0.230 1.00 98.38 87 LEU A N 1
ATOM 680 C CA . LEU A 1 87 ? -8.106 -7.669 0.684 1.00 98.38 87 LEU A CA 1
ATOM 681 C C . LEU A 1 87 ? -6.958 -6.991 1.431 1.00 98.38 87 LEU A C 1
ATOM 683 O O . LEU A 1 87 ? -6.085 -7.634 2.010 1.00 98.38 87 LEU A O 1
ATOM 687 N N . THR A 1 88 ? -7.001 -5.664 1.459 1.00 98.69 88 THR A N 1
ATOM 688 C CA . THR A 1 88 ? -6.209 -4.843 2.375 1.00 98.69 88 THR A CA 1
ATOM 689 C C . THR A 1 88 ? -7.173 -4.016 3.208 1.00 98.69 88 THR A C 1
ATOM 691 O O . THR A 1 88 ? -8.040 -3.342 2.656 1.00 98.69 88 THR A O 1
ATOM 694 N N . VAL A 1 89 ? -7.035 -4.076 4.531 1.00 98.44 89 VAL A N 1
ATOM 695 C CA . VAL A 1 89 ? -7.926 -3.382 5.468 1.00 98.44 89 VAL A CA 1
ATOM 696 C C . VAL A 1 89 ? -7.110 -2.417 6.309 1.00 98.44 89 VAL A C 1
ATOM 698 O O . VAL A 1 89 ? -6.191 -2.827 7.018 1.00 98.44 89 VAL A O 1
ATOM 701 N N . ILE A 1 90 ? -7.479 -1.139 6.252 1.00 98.56 90 ILE A N 1
ATOM 702 C CA . ILE A 1 90 ? -6.867 -0.068 7.035 1.00 98.56 90 ILE A CA 1
ATOM 703 C C . ILE A 1 90 ? -7.921 0.499 7.981 1.00 98.56 90 ILE A C 1
ATOM 705 O O . ILE A 1 90 ? -9.058 0.751 7.588 1.00 98.56 90 ILE A O 1
ATOM 709 N N . ARG A 1 91 ? -7.541 0.692 9.242 1.00 97.88 91 ARG A N 1
ATOM 710 C CA . ARG A 1 91 ? -8.373 1.300 10.274 1.00 97.88 91 ARG A CA 1
ATOM 711 C C . ARG A 1 91 ? -7.798 2.649 10.673 1.00 97.88 91 ARG A C 1
ATOM 713 O O . ARG A 1 91 ? -6.673 2.721 11.164 1.00 97.88 91 ARG A O 1
ATOM 720 N N . TYR A 1 92 ? -8.627 3.677 10.580 1.00 97.38 92 TYR A N 1
ATOM 721 C CA . TYR A 1 92 ? -8.351 5.008 11.107 1.00 97.38 92 TYR A CA 1
ATOM 722 C C . TYR A 1 92 ? -9.190 5.212 12.368 1.00 97.38 92 TYR A C 1
ATOM 724 O O . TYR A 1 92 ? -10.409 5.062 12.330 1.00 97.38 92 TYR A O 1
ATOM 732 N N . ALA A 1 93 ? -8.548 5.482 13.506 1.00 94.69 93 ALA A N 1
ATOM 733 C CA . ALA A 1 93 ? -9.253 5.751 14.759 1.00 94.69 93 ALA A CA 1
ATOM 734 C C . ALA A 1 93 ? -8.814 7.107 15.331 1.00 94.69 93 ALA A C 1
ATOM 736 O O . ALA A 1 93 ? -7.633 7.442 15.216 1.00 94.69 93 ALA A O 1
ATOM 737 N N . PRO A 1 94 ? -9.720 7.872 15.966 1.00 93.25 94 PRO A N 1
ATOM 738 C CA . PRO A 1 94 ? -9.373 9.164 16.549 1.00 93.25 94 PRO A CA 1
ATOM 739 C C . PRO A 1 94 ? -8.227 9.059 17.564 1.00 93.25 94 PRO A C 1
ATOM 741 O O . PRO A 1 94 ? -8.173 8.121 18.361 1.00 93.25 94 PRO A O 1
ATOM 744 N N . GLY A 1 95 ? -7.316 10.035 17.543 1.00 93.12 95 GLY A N 1
ATOM 745 C CA . GLY A 1 95 ? -6.262 10.183 18.554 1.00 93.12 95 GLY A CA 1
ATOM 746 C C . GLY A 1 95 ? -5.154 9.124 18.533 1.00 93.12 95 GLY A C 1
ATOM 747 O O . GLY A 1 95 ? -4.374 9.061 19.481 1.00 93.12 95 GLY A O 1
ATOM 748 N N . ARG A 1 96 ? -5.060 8.289 17.490 1.00 93.69 96 ARG A N 1
ATOM 749 C CA . ARG A 1 96 ? -3.988 7.291 17.354 1.00 93.69 96 ARG A CA 1
ATOM 750 C C . ARG A 1 96 ? -3.584 7.061 15.892 1.00 93.69 96 ARG A C 1
ATOM 752 O O . ARG A 1 96 ? -4.390 7.346 15.007 1.00 93.69 96 ARG A O 1
ATOM 759 N N . PRO A 1 97 ? -2.379 6.517 15.632 1.00 95.88 97 PRO A N 1
ATOM 760 C CA . PRO A 1 97 ? -1.948 6.173 14.278 1.00 95.88 97 PRO A CA 1
ATOM 761 C C . PRO A 1 97 ? -2.900 5.197 13.578 1.00 95.88 97 PRO A C 1
ATOM 763 O O . PRO A 1 97 ? -3.578 4.387 14.227 1.00 95.88 97 PRO A O 1
ATOM 766 N N . ALA A 1 98 ? -2.926 5.256 12.246 1.00 97.88 98 ALA A N 1
ATOM 767 C CA . ALA A 1 98 ? -3.660 4.293 11.436 1.00 97.88 98 ALA A CA 1
ATOM 768 C C . ALA A 1 98 ? -3.106 2.871 11.636 1.00 97.88 98 ALA A C 1
ATOM 770 O O . ALA A 1 98 ? -1.956 2.664 12.023 1.00 97.88 98 ALA A O 1
ATOM 771 N N . SER A 1 99 ? -3.944 1.863 11.412 1.00 98.06 99 SER A N 1
ATOM 772 C CA . SER A 1 99 ? -3.565 0.455 11.557 1.00 98.06 99 SER A CA 1
ATOM 773 C C . SER A 1 99 ? -3.900 -0.318 10.291 1.00 98.06 99 SER A C 1
ATOM 775 O O . SER A 1 99 ? -5.064 -0.387 9.906 1.00 98.06 99 SER A O 1
ATOM 777 N N . VAL A 1 100 ? -2.906 -0.952 9.672 1.00 98.25 100 VAL A N 1
ATOM 778 C CA . VAL A 1 100 ? -3.132 -1.942 8.610 1.00 98.25 100 VAL A CA 1
ATOM 779 C C . VAL A 1 100 ? -3.467 -3.272 9.288 1.00 98.25 100 VAL A C 1
ATOM 781 O O . VAL A 1 100 ? -2.592 -3.902 9.875 1.00 98.25 100 VAL A O 1
ATOM 784 N N . LEU A 1 101 ? -4.742 -3.665 9.278 1.00 97.88 101 LEU A N 1
ATOM 785 C CA . LEU A 1 101 ? -5.218 -4.868 9.973 1.00 97.88 101 LEU A CA 1
ATOM 786 C C . LEU A 1 101 ? -4.845 -6.140 9.210 1.00 97.88 101 LEU A C 1
ATOM 788 O O . LEU A 1 101 ? -4.368 -7.100 9.806 1.00 97.88 101 LEU A O 1
ATOM 792 N N . PHE A 1 102 ? -5.029 -6.114 7.889 1.00 96.44 102 PHE A N 1
ATOM 793 C CA . PHE A 1 102 ? -4.608 -7.172 6.974 1.00 96.44 102 PHE A CA 1
ATOM 794 C C . PHE A 1 102 ? -4.081 -6.534 5.693 1.00 96.44 102 PHE A C 1
ATOM 796 O O . PHE A 1 102 ? -4.572 -5.485 5.267 1.00 96.44 102 PHE A O 1
ATOM 803 N N . HIS A 1 103 ? -3.101 -7.181 5.073 1.00 97.50 103 HIS A N 1
ATOM 804 C CA . HIS A 1 103 ? -2.517 -6.758 3.810 1.00 97.50 103 HIS A CA 1
ATOM 805 C C . HIS A 1 103 ? -2.476 -7.936 2.847 1.00 97.50 103 HIS A C 1
ATOM 807 O O . HIS A 1 103 ? -1.992 -9.004 3.221 1.00 97.50 103 HIS A O 1
ATOM 813 N N . ASN A 1 104 ? -2.941 -7.717 1.616 1.00 97.25 104 ASN A N 1
ATOM 814 C CA . ASN A 1 104 ? -2.907 -8.707 0.542 1.00 97.25 104 ASN A CA 1
ATOM 815 C C . ASN A 1 104 ? -3.538 -10.070 0.932 1.00 97.25 104 ASN A C 1
ATOM 817 O O . ASN A 1 104 ? -3.043 -11.133 0.553 1.00 97.25 104 ASN A O 1
ATOM 821 N N . ASP A 1 105 ? -4.624 -10.045 1.713 1.00 97.94 105 ASP A N 1
ATOM 822 C CA . ASP A 1 105 ? -5.291 -11.246 2.217 1.00 97.94 105 ASP A CA 1
ATOM 823 C C . ASP A 1 105 ? -6.159 -11.916 1.141 1.00 97.94 105 ASP A C 1
ATOM 825 O O . ASP A 1 105 ? -7.102 -11.340 0.596 1.00 97.94 105 ASP A O 1
ATOM 829 N N . MET A 1 106 ? -5.856 -13.182 0.867 1.00 98.06 106 MET A N 1
ATOM 830 C CA . MET A 1 106 ? -6.523 -14.021 -0.128 1.00 98.06 106 MET A CA 1
ATOM 831 C C . MET A 1 106 ? -7.259 -15.203 0.514 1.00 98.06 106 MET A C 1
ATOM 833 O O . MET A 1 106 ? -7.681 -16.121 -0.194 1.00 98.06 106 MET A O 1
ATOM 837 N N . ALA A 1 107 ? -7.401 -15.232 1.844 1.00 97.06 107 ALA A N 1
ATOM 838 C CA . ALA A 1 107 ? -7.988 -16.364 2.559 1.00 97.06 107 ALA A CA 1
ATOM 839 C C . ALA A 1 107 ? -9.426 -16.669 2.107 1.00 97.06 107 ALA A C 1
ATOM 841 O O . ALA A 1 107 ? -9.821 -17.835 2.064 1.00 97.06 107 ALA A O 1
ATOM 842 N N . HIS A 1 108 ? -10.168 -15.639 1.694 1.00 97.00 108 HIS A N 1
ATOM 843 C CA . HIS A 1 108 ? -11.524 -15.760 1.157 1.00 97.00 108 HIS A CA 1
ATOM 844 C C . HIS A 1 108 ? -11.588 -16.383 -0.251 1.00 97.00 108 HIS A C 1
ATOM 846 O O . HIS A 1 108 ? -12.656 -16.822 -0.678 1.00 97.00 108 HIS A O 1
ATOM 852 N N . LEU A 1 109 ? -10.470 -16.434 -0.983 1.00 97.94 109 LEU A N 1
ATOM 853 C CA . LEU A 1 109 ? -10.417 -16.990 -2.333 1.00 97.94 109 LEU A CA 1
ATOM 854 C C . LEU A 1 109 ? -10.168 -18.509 -2.299 1.00 97.94 109 LEU A C 1
ATOM 856 O O . LEU A 1 109 ? -9.345 -18.982 -1.500 1.00 97.94 109 LEU A O 1
ATOM 860 N N . PRO A 1 110 ? -10.794 -19.283 -3.211 1.00 97.62 110 PRO A N 1
ATOM 861 C CA . PRO A 1 110 ? -10.384 -20.653 -3.510 1.00 97.62 110 PRO A CA 1
ATOM 862 C C . PRO A 1 110 ? -8.903 -20.719 -3.897 1.00 97.62 110 PRO A C 1
ATOM 864 O O . PRO A 1 110 ? -8.391 -19.797 -4.529 1.00 97.62 110 PRO A O 1
ATOM 867 N N . ALA A 1 111 ? -8.226 -21.831 -3.591 1.00 95.31 111 ALA A N 1
ATOM 868 C CA . ALA A 1 111 ? -6.780 -21.976 -3.801 1.00 95.31 111 ALA A CA 1
ATOM 869 C C . ALA A 1 111 ? -6.322 -21.621 -5.231 1.00 95.31 111 ALA A C 1
ATOM 871 O O . ALA A 1 111 ? -5.335 -20.912 -5.394 1.00 95.31 111 ALA A O 1
ATOM 872 N N . GLY A 1 112 ? -7.077 -22.032 -6.258 1.00 94.69 112 GLY A N 1
ATOM 873 C CA . GLY A 1 112 ? -6.758 -21.743 -7.663 1.00 94.69 112 GLY A CA 1
ATOM 874 C C . GLY A 1 112 ? -6.897 -20.273 -8.083 1.00 94.69 112 GLY A C 1
ATOM 875 O O . GLY A 1 112 ? -6.458 -19.922 -9.174 1.00 94.69 112 GLY A O 1
ATOM 876 N N . LEU A 1 113 ? -7.494 -19.419 -7.245 1.00 96.50 113 LEU A N 1
ATOM 877 C CA . LEU A 1 113 ? -7.629 -17.977 -7.484 1.00 96.50 113 LEU A CA 1
ATOM 878 C C . LEU A 1 113 ? -6.669 -17.135 -6.630 1.00 96.50 113 LEU A C 1
ATOM 880 O O . LEU A 1 113 ? -6.599 -15.918 -6.809 1.00 96.50 113 LEU A O 1
ATOM 884 N N . ARG A 1 114 ? -5.900 -17.761 -5.731 1.00 97.62 114 ARG A N 1
ATOM 885 C CA . ARG A 1 114 ? -4.866 -17.076 -4.945 1.00 97.62 114 ARG A CA 1
ATOM 886 C C . ARG A 1 114 ? -3.642 -16.780 -5.813 1.00 97.62 114 ARG A C 1
ATOM 888 O O . ARG A 1 114 ? -3.373 -17.476 -6.790 1.00 97.62 114 ARG A O 1
ATOM 895 N N . TRP A 1 115 ? -2.902 -15.737 -5.447 1.00 97.00 115 TRP A N 1
ATOM 896 C CA . TRP A 1 115 ? -1.651 -15.307 -6.085 1.00 97.00 115 TRP A CA 1
ATOM 897 C C . TRP A 1 115 ? -1.749 -14.906 -7.562 1.00 97.00 115 TRP A C 1
ATOM 899 O O . TRP A 1 115 ? -0.732 -14.751 -8.243 1.00 97.00 115 TRP A O 1
ATOM 909 N N . THR A 1 116 ? -2.957 -14.701 -8.086 1.00 96.31 116 THR A N 1
ATOM 910 C CA . THR A 1 116 ? -3.107 -14.116 -9.420 1.00 96.31 116 THR A CA 1
ATOM 911 C C . THR A 1 116 ? -2.571 -12.679 -9.412 1.00 96.31 116 THR A C 1
ATOM 913 O O . THR A 1 116 ? -2.682 -11.974 -8.413 1.00 96.31 116 THR A O 1
ATOM 916 N N . GLY A 1 117 ? -1.939 -12.250 -10.508 1.00 93.06 117 GLY A N 1
ATOM 917 C CA . GLY A 1 117 ? -1.206 -10.975 -10.570 1.00 93.06 117 GLY A CA 1
ATOM 918 C C . GLY A 1 117 ? 0.279 -11.089 -10.200 1.00 93.06 117 GLY A C 1
ATOM 919 O O . GLY A 1 117 ? 1.054 -10.213 -10.568 1.00 93.06 117 GLY A O 1
ATOM 920 N N . PHE A 1 118 ? 0.700 -12.198 -9.578 1.00 95.12 118 PHE A N 1
ATOM 921 C CA . PHE A 1 118 ? 2.112 -12.518 -9.353 1.00 95.12 118 PHE A CA 1
ATOM 922 C C . PHE A 1 118 ? 2.644 -13.559 -10.353 1.00 95.12 118 PHE A C 1
ATOM 924 O O . PHE A 1 118 ? 1.896 -14.451 -10.800 1.00 95.12 118 PHE A O 1
ATOM 931 N N . PRO A 1 119 ? 3.945 -13.492 -10.693 1.00 94.00 119 PRO A N 1
ATOM 932 C CA . PRO A 1 119 ? 4.592 -14.519 -11.493 1.00 94.00 119 PRO A CA 1
ATOM 933 C C . PRO A 1 119 ? 4.705 -15.838 -10.697 1.00 94.00 119 PRO A C 1
ATOM 935 O O . PRO A 1 119 ? 4.698 -15.799 -9.463 1.00 94.00 119 PRO A O 1
ATOM 938 N N . PRO A 1 120 ? 4.754 -17.009 -11.366 1.00 92.94 120 PRO A N 1
ATOM 939 C CA . PRO A 1 120 ? 4.738 -18.322 -10.712 1.00 92.94 120 PRO A CA 1
ATOM 940 C C . PRO A 1 120 ? 5.779 -18.503 -9.603 1.00 92.94 120 PRO A C 1
ATOM 942 O O . PRO A 1 120 ? 5.463 -19.082 -8.570 1.00 92.94 120 PRO A O 1
ATOM 945 N N . GLU A 1 121 ? 6.984 -17.969 -9.787 1.00 93.69 121 GLU A N 1
ATOM 946 C CA . GLU A 1 121 ? 8.102 -18.066 -8.845 1.00 93.69 121 GLU A CA 1
ATOM 947 C C . GLU A 1 121 ? 7.875 -17.340 -7.508 1.00 93.69 121 GLU A C 1
ATOM 949 O O . GLU A 1 121 ? 8.591 -17.605 -6.547 1.00 93.69 121 GLU A O 1
ATOM 954 N N . LEU A 1 122 ? 6.883 -16.446 -7.431 1.00 90.12 122 LEU A N 1
ATOM 955 C CA . LEU A 1 122 ? 6.525 -15.714 -6.210 1.00 90.12 122 LEU A CA 1
ATOM 956 C C . LEU A 1 122 ? 5.238 -16.226 -5.550 1.00 90.12 122 LEU A C 1
ATOM 958 O O . LEU A 1 122 ? 4.791 -15.649 -4.560 1.00 90.12 122 LEU A O 1
ATOM 962 N N . ARG A 1 123 ? 4.610 -17.273 -6.096 1.00 90.62 123 ARG A N 1
ATOM 963 C CA . ARG A 1 123 ? 3.381 -17.842 -5.528 1.00 90.62 123 ARG A CA 1
ATOM 964 C C . ARG A 1 123 ? 3.758 -18.803 -4.401 1.00 90.62 123 ARG A C 1
ATOM 966 O O . ARG A 1 123 ? 4.537 -19.724 -4.637 1.00 90.62 123 ARG A O 1
ATOM 973 N N . ALA A 1 124 ? 3.221 -18.572 -3.203 1.00 78.62 124 ALA A N 1
ATOM 974 C CA . ALA A 1 124 ? 3.449 -19.411 -2.023 1.00 78.62 124 ALA A CA 1
ATOM 975 C C . ALA A 1 124 ? 2.342 -20.450 -1.805 1.00 78.62 124 ALA A C 1
ATOM 977 O O . ALA A 1 124 ? 1.162 -20.142 -2.105 1.00 78.62 124 ALA A O 1
#

Secondary structure (DSSP, 8-state):
---GGGS-TTTHHHHHHHHHTS-HHHHHHHHHHHHHHHHHH-S--SSSS---------HHHHHHHHHHHTT--TTGGGG----TT-EEEEE--TTS--EEEEEEE-TTS-GGGTTTTS-GGG--

Foldseek 3Di:
DDDLVLDDVVCSVVLVVVVVVDDPCCVVCVVVVLVVCCVPPDADDDDDDDDDDDDDDDQLSLLSNVCVLVVHRNVRSSPGGEAPPFDWDWDHDPPDGIDTPDHNHCVVPDPVRPPHVHDPVPGD

Organism: NCBI:txid68238

Sequence (124 aa):
MPRREELPPESADALLEHLGRFPAEERENGPGLAREALARFTGPVDGDEPRHELVVTHNFLIGWLVRDALDAPAWRWTGLNQANAALTVIRYAPGRPASVLFHNDMAHLPAGLRWTGFPPELRA

InterPro domains:
  IPR013078 Histidine phosphatase superfamily, clade-1 [PF00300] (10-104)
  IPR029033 Histidine phosphatase superfamily [G3DSA:3.40.50.1240] (2-114)
  IPR029033 Histidine phosphatase superfamily [SSF53254] (48-115)

Radius of gyration: 15.98 Å; chains: 1; bounding box: 41×36×39 Å